Protein AF-A0A9J5WEH7-F1 (afdb_monomer)

Structure (mmCIF, N/CA/C/O backbone):
data_AF-A0A9J5WEH7-F1
#
_entry.id   AF-A0A9J5WEH7-F1
#
loop_
_atom_site.group_PDB
_atom_site.id
_atom_site.type_symbol
_atom_site.label_atom_id
_atom_site.label_alt_id
_atom_site.label_comp_id
_atom_site.label_asym_id
_atom_site.label_entity_id
_atom_site.label_seq_id
_atom_site.pdbx_PDB_ins_code
_atom_site.Cartn_x
_atom_site.Cartn_y
_atom_site.Cartn_z
_atom_site.occupancy
_atom_site.B_iso_or_equiv
_atom_site.auth_seq_id
_atom_site.auth_comp_id
_atom_site.auth_asym_id
_atom_site.auth_atom_id
_atom_site.pdbx_PDB_model_num
ATOM 1 N N . MET A 1 1 ? 22.511 -20.099 -7.761 1.00 60.12 1 MET A N 1
ATOM 2 C CA . MET A 1 1 ? 21.857 -19.044 -6.951 1.00 60.12 1 MET A CA 1
ATOM 3 C C . MET A 1 1 ? 22.244 -17.702 -7.561 1.00 60.12 1 MET A C 1
ATOM 5 O O . MET A 1 1 ? 23.316 -17.625 -8.150 1.00 60.12 1 MET A O 1
ATOM 9 N N . THR A 1 2 ? 21.393 -16.680 -7.511 1.00 59.81 2 THR A N 1
ATOM 10 C CA . THR A 1 2 ? 21.741 -15.338 -8.010 1.00 59.81 2 THR A CA 1
ATOM 11 C C . THR A 1 2 ? 22.215 -14.464 -6.858 1.00 59.81 2 THR A C 1
ATOM 13 O O . THR A 1 2 ? 21.589 -14.474 -5.801 1.00 59.81 2 THR A O 1
ATOM 16 N N . LEU A 1 3 ? 23.297 -13.716 -7.061 1.00 64.81 3 LEU A N 1
ATOM 17 C CA . LEU A 1 3 ? 23.813 -12.746 -6.098 1.00 64.81 3 LEU A CA 1
ATOM 18 C C . LEU A 1 3 ? 23.592 -11.335 -6.649 1.00 64.81 3 LEU A C 1
ATOM 20 O O . LEU A 1 3 ? 23.851 -11.084 -7.827 1.00 64.81 3 LEU A O 1
ATOM 24 N N . SER A 1 4 ? 23.093 -10.436 -5.809 1.00 64.00 4 SER A N 1
ATOM 25 C CA . SER A 1 4 ? 22.834 -9.040 -6.169 1.00 64.00 4 SER A CA 1
ATOM 26 C C . SER A 1 4 ? 23.963 -8.175 -5.626 1.00 64.00 4 SER A C 1
ATOM 28 O O . SER A 1 4 ? 24.246 -8.231 -4.430 1.00 64.00 4 SER A O 1
ATOM 30 N N . VAL A 1 5 ? 24.596 -7.373 -6.479 1.00 66.00 5 VAL A N 1
ATOM 31 C CA . VAL A 1 5 ? 25.625 -6.405 -6.070 1.00 66.00 5 VAL A CA 1
ATOM 32 C C . VAL A 1 5 ? 25.151 -5.007 -6.448 1.00 66.00 5 VAL A C 1
ATOM 34 O O . VAL A 1 5 ? 24.799 -4.768 -7.603 1.00 66.00 5 VAL A O 1
ATOM 37 N N . LEU A 1 6 ? 25.132 -4.091 -5.476 1.00 55.19 6 LEU A N 1
ATOM 38 C CA . LEU A 1 6 ? 24.863 -2.673 -5.705 1.00 55.19 6 LEU A CA 1
ATOM 39 C C . LEU A 1 6 ? 26.166 -1.974 -6.098 1.00 55.19 6 LEU A C 1
ATOM 41 O O . LEU A 1 6 ? 27.121 -1.957 -5.320 1.00 55.19 6 LEU A O 1
ATOM 45 N N . GLU A 1 7 ? 26.203 -1.373 -7.281 1.00 58.53 7 GLU A N 1
ATOM 46 C CA . GLU A 1 7 ? 27.299 -0.493 -7.665 1.00 58.53 7 GLU A CA 1
ATOM 47 C C . GLU A 1 7 ? 27.064 0.901 -7.063 1.00 58.53 7 GLU A C 1
ATOM 49 O O . GLU A 1 7 ? 26.147 1.628 -7.446 1.00 58.53 7 GLU A O 1
ATOM 54 N N . ILE A 1 8 ? 27.898 1.274 -6.091 1.00 45.41 8 ILE A N 1
ATOM 55 C CA . ILE A 1 8 ? 27.719 2.479 -5.262 1.00 45.41 8 ILE A CA 1
ATOM 56 C C . ILE A 1 8 ? 27.824 3.776 -6.090 1.00 45.41 8 ILE A C 1
ATOM 58 O O . ILE A 1 8 ? 27.219 4.784 -5.738 1.00 45.41 8 ILE A O 1
ATOM 62 N N . SER A 1 9 ? 28.558 3.754 -7.207 1.00 45.56 9 SER A N 1
ATOM 63 C CA . SER A 1 9 ? 28.792 4.916 -8.080 1.00 45.56 9 SER A CA 1
ATOM 64 C C . SER A 1 9 ? 27.584 5.291 -8.944 1.00 45.56 9 SER A C 1
ATOM 66 O O . SER A 1 9 ? 27.398 6.465 -9.256 1.00 45.56 9 SER A O 1
ATOM 68 N N . SER A 1 10 ? 26.777 4.305 -9.342 1.00 51.34 10 SER A N 1
ATOM 69 C CA . SER A 1 10 ? 25.687 4.470 -10.309 1.00 51.34 10 SER A CA 1
ATOM 70 C C . SER A 1 10 ? 24.304 4.175 -9.719 1.00 51.34 10 SER A C 1
ATOM 72 O O . SER A 1 10 ? 23.290 4.509 -10.329 1.00 51.34 10 SER A O 1
ATOM 74 N N . GLY A 1 11 ? 24.248 3.548 -8.538 1.00 52.69 11 GLY A N 1
ATOM 75 C CA . GLY A 1 11 ? 23.009 3.059 -7.931 1.00 52.69 11 GLY A CA 1
ATOM 76 C C . GLY A 1 11 ? 22.405 1.857 -8.666 1.00 52.69 11 GLY A C 1
ATOM 77 O O . GLY A 1 11 ? 21.320 1.403 -8.307 1.00 52.69 11 GLY A O 1
ATOM 78 N N . ASN A 1 12 ? 23.086 1.328 -9.687 1.00 55.25 12 ASN A N 1
ATOM 79 C CA . ASN A 1 12 ? 22.613 0.173 -10.435 1.00 55.25 12 ASN A CA 1
ATOM 80 C C . ASN A 1 12 ? 22.865 -1.114 -9.645 1.00 55.25 12 ASN A C 1
ATOM 82 O O . ASN A 1 12 ? 23.943 -1.329 -9.088 1.00 55.25 12 ASN A O 1
ATOM 86 N N . ILE A 1 13 ? 21.864 -1.993 -9.626 1.00 62.59 13 ILE A N 1
ATOM 87 C CA . ILE A 1 13 ? 21.995 -3.343 -9.079 1.00 62.59 13 ILE A CA 1
ATOM 88 C C . ILE A 1 13 ? 22.272 -4.289 -10.242 1.00 62.59 13 ILE A C 1
ATOM 90 O O . ILE A 1 13 ? 21.461 -4.413 -11.162 1.00 62.59 13 ILE A O 1
ATOM 94 N N . PHE A 1 14 ? 23.407 -4.978 -10.185 1.00 68.50 14 PHE A N 1
ATOM 95 C CA . PHE A 1 14 ? 23.744 -6.035 -11.128 1.00 68.50 14 PHE A CA 1
ATOM 96 C C . PHE A 1 14 ? 23.511 -7.389 -10.469 1.00 68.50 14 PHE A C 1
ATOM 98 O O . PHE A 1 14 ? 23.960 -7.650 -9.349 1.00 68.50 14 PHE A O 1
ATOM 105 N N . HIS A 1 15 ? 22.800 -8.259 -11.179 1.00 68.12 15 HIS A N 1
ATOM 106 C CA . HIS A 1 15 ? 22.593 -9.636 -10.759 1.00 68.12 15 HIS A CA 1
ATOM 107 C C . HIS A 1 15 ? 23.605 -10.518 -11.450 1.00 68.12 15 HIS A C 1
ATOM 109 O O . HIS A 1 15 ? 23.757 -10.462 -12.669 1.00 68.12 15 HIS A O 1
ATOM 115 N N . TYR A 1 16 ? 24.250 -11.366 -10.667 1.00 78.50 16 TYR A N 1
ATOM 116 C CA . TYR A 1 16 ? 25.234 -12.311 -11.150 1.00 78.50 16 TYR A CA 1
ATOM 117 C C . TYR A 1 16 ? 24.778 -13.732 -10.863 1.00 78.50 16 TYR A C 1
ATOM 119 O O . TYR A 1 16 ? 24.201 -14.030 -9.812 1.00 78.50 16 TYR A O 1
ATOM 127 N N . GLN A 1 17 ? 25.057 -14.632 -11.796 1.00 78.56 17 GLN A N 1
ATOM 128 C CA . GLN A 1 17 ? 24.983 -16.056 -11.525 1.00 78.56 17 GLN A CA 1
ATOM 129 C C . GLN A 1 17 ? 26.211 -16.467 -10.720 1.00 78.56 17 GLN A C 1
ATOM 131 O O . GLN A 1 17 ? 27.344 -16.259 -11.159 1.00 78.56 17 GLN A O 1
ATOM 136 N N . ALA A 1 18 ? 25.965 -17.067 -9.556 1.00 82.38 18 ALA A N 1
ATOM 137 C CA . ALA A 1 18 ? 27.007 -17.570 -8.681 1.00 82.38 18 ALA A CA 1
ATOM 138 C C . ALA A 1 18 ? 26.792 -19.050 -8.331 1.00 82.38 18 ALA A C 1
ATOM 140 O O . ALA A 1 18 ? 25.656 -19.532 -8.172 1.00 82.38 18 ALA A O 1
ATOM 141 N N . LYS A 1 19 ? 27.904 -19.769 -8.178 1.00 83.00 19 LYS A N 1
ATOM 142 C CA . LYS A 1 19 ? 27.957 -21.141 -7.656 1.00 83.00 19 LYS A CA 1
ATOM 143 C C . LYS A 1 19 ? 28.588 -21.085 -6.276 1.00 83.00 19 LYS A C 1
ATOM 145 O O . LYS A 1 19 ? 29.675 -20.539 -6.114 1.00 83.00 19 LYS A O 1
ATOM 150 N N . ILE A 1 20 ? 27.889 -21.648 -5.298 1.00 83.50 20 ILE A N 1
ATOM 151 C CA . ILE A 1 20 ? 28.411 -21.826 -3.945 1.00 83.50 20 ILE A CA 1
ATOM 152 C C . ILE A 1 20 ? 29.249 -23.100 -3.947 1.00 83.50 20 ILE A C 1
ATOM 154 O O . ILE A 1 20 ? 28.794 -24.131 -4.444 1.00 83.50 20 ILE A O 1
ATOM 158 N N . TRP A 1 21 ? 30.455 -23.021 -3.397 1.00 75.50 21 TRP A N 1
ATOM 159 C CA . TRP A 1 21 ? 31.364 -24.161 -3.303 1.00 75.50 21 TRP A CA 1
ATOM 160 C C . TRP A 1 21 ? 31.361 -24.790 -1.917 1.00 75.50 21 TRP A C 1
ATOM 162 O O . TRP A 1 21 ? 31.196 -25.998 -1.797 1.00 75.50 21 TRP A O 1
ATOM 172 N N . GLU A 1 22 ? 31.502 -23.976 -0.873 1.00 88.44 22 GLU A N 1
ATOM 173 C CA . GLU A 1 22 ? 31.553 -24.445 0.511 1.00 88.44 22 GLU A CA 1
ATOM 174 C C . GLU A 1 22 ? 31.109 -23.349 1.487 1.00 88.44 22 GLU A C 1
ATOM 176 O O . GLU A 1 22 ? 31.258 -22.150 1.221 1.00 88.44 22 GLU A O 1
ATOM 181 N N . LYS A 1 23 ? 30.548 -23.770 2.625 1.00 86.44 23 LYS A N 1
ATOM 182 C CA . LYS A 1 23 ? 30.259 -22.897 3.764 1.00 86.44 23 LYS A CA 1
ATOM 183 C C . LYS A 1 23 ? 31.470 -22.900 4.692 1.00 86.44 23 LYS A C 1
ATOM 185 O O . LYS A 1 23 ? 31.881 -23.958 5.157 1.00 86.44 23 LYS A O 1
ATOM 190 N N . ILE A 1 24 ? 32.003 -21.722 4.987 1.00 88.50 24 ILE A N 1
ATOM 191 C CA . ILE A 1 24 ? 33.154 -21.523 5.867 1.00 88.50 24 ILE A CA 1
ATOM 192 C C . ILE A 1 24 ? 32.669 -20.713 7.068 1.00 88.50 24 ILE A C 1
ATOM 194 O O . ILE A 1 24 ? 32.471 -19.502 6.973 1.00 88.50 24 ILE A O 1
ATOM 198 N N . ASN A 1 25 ? 32.442 -21.384 8.201 1.00 91.12 25 ASN A N 1
ATOM 199 C CA . ASN A 1 25 ? 31.845 -20.795 9.406 1.00 91.12 25 ASN A CA 1
ATOM 200 C C . ASN A 1 25 ? 30.494 -20.107 9.110 1.00 91.12 25 ASN A C 1
ATOM 202 O O . ASN A 1 25 ? 29.496 -20.777 8.839 1.00 91.12 25 ASN A O 1
ATOM 206 N N . THR A 1 26 ? 30.454 -18.772 9.152 1.00 83.62 26 THR A N 1
ATOM 207 C CA . THR A 1 26 ? 29.281 -17.926 8.867 1.00 83.62 26 THR A CA 1
ATOM 208 C C . THR A 1 26 ? 29.252 -17.386 7.434 1.00 83.62 26 THR A C 1
ATOM 210 O O . THR A 1 26 ? 28.323 -16.670 7.071 1.00 83.62 26 THR A O 1
ATOM 213 N N . SER A 1 27 ? 30.251 -17.719 6.616 1.00 74.44 27 SER A N 1
ATOM 214 C CA . SER A 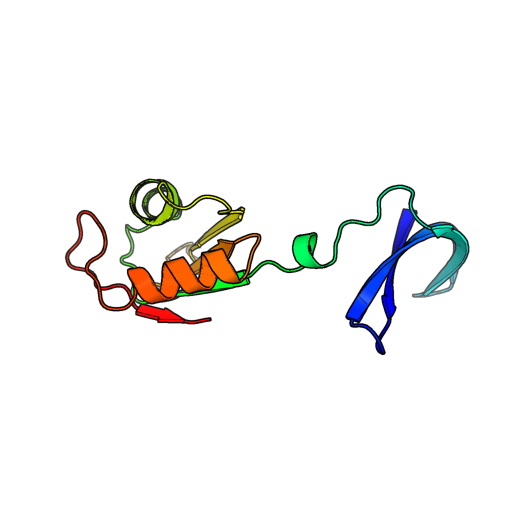1 27 ? 30.441 -17.196 5.260 1.00 74.44 27 SER A CA 1
ATOM 215 C C . SER A 1 27 ? 30.333 -18.296 4.202 1.00 74.44 27 SER A C 1
ATOM 217 O O . SER A 1 27 ? 30.397 -19.486 4.508 1.00 74.44 27 SER A O 1
ATOM 219 N N . TYR A 1 28 ? 30.185 -17.900 2.938 1.00 83.56 28 TYR A N 1
ATOM 220 C CA . TYR A 1 28 ? 30.134 -18.815 1.797 1.00 83.56 28 TYR A CA 1
ATOM 221 C C . TYR A 1 28 ? 31.212 -18.449 0.786 1.00 83.56 28 TYR A C 1
ATOM 223 O O . TYR A 1 28 ? 31.361 -17.280 0.430 1.00 83.56 28 TYR A O 1
ATOM 231 N N . LYS A 1 29 ? 31.930 -19.456 0.289 1.00 85.69 29 LYS A N 1
ATOM 232 C CA . LYS A 1 29 ? 32.809 -19.301 -0.868 1.00 85.69 29 LYS A CA 1
ATOM 233 C C . LYS A 1 29 ? 31.974 -19.421 -2.139 1.00 85.69 29 LYS A C 1
ATOM 235 O O . LYS A 1 29 ? 31.281 -20.426 -2.332 1.00 85.69 29 LYS A O 1
ATOM 240 N N . VAL A 1 30 ? 32.037 -18.403 -2.993 1.00 82.88 30 VAL A N 1
ATOM 241 C CA . VAL A 1 30 ? 31.261 -18.322 -4.236 1.00 82.88 30 VAL A CA 1
ATOM 242 C C . VAL A 1 30 ? 32.158 -17.960 -5.414 1.00 82.88 30 VAL A C 1
ATOM 244 O O . VAL A 1 30 ? 33.047 -17.130 -5.262 1.00 82.88 30 VAL A O 1
ATOM 247 N N . ASP A 1 31 ? 31.884 -18.544 -6.579 1.00 85.44 31 ASP A N 1
ATOM 248 C CA . ASP A 1 31 ? 32.410 -18.064 -7.863 1.00 85.44 31 ASP A CA 1
ATOM 249 C C . ASP A 1 31 ? 31.301 -17.341 -8.629 1.00 85.44 31 ASP A C 1
ATOM 251 O O . ASP A 1 31 ? 30.157 -17.807 -8.652 1.00 85.44 31 ASP A O 1
ATOM 255 N N . ILE A 1 32 ? 31.640 -16.219 -9.263 1.00 80.19 32 ILE A N 1
ATOM 256 C CA . ILE A 1 32 ? 30.752 -15.440 -10.135 1.00 80.19 32 ILE A CA 1
ATOM 257 C C . ILE A 1 32 ? 31.059 -15.808 -11.592 1.00 80.19 32 ILE A C 1
ATOM 259 O O . ILE A 1 32 ? 32.204 -15.698 -12.017 1.00 80.19 32 ILE A O 1
ATOM 263 N N . PHE A 1 33 ? 30.050 -16.231 -12.359 1.00 76.31 33 PHE A N 1
ATOM 264 C CA . PHE A 1 33 ? 30.249 -16.770 -13.716 1.00 76.31 33 PHE A CA 1
ATOM 265 C C . PHE A 1 33 ? 29.862 -15.790 -14.824 1.00 76.31 33 PHE A C 1
ATOM 267 O O . PHE A 1 33 ? 30.595 -15.633 -15.793 1.00 76.31 33 PHE A O 1
ATOM 274 N N . GLN A 1 34 ? 28.691 -15.158 -14.705 1.00 77.50 34 GLN A N 1
ATOM 275 C CA . GLN A 1 34 ? 28.151 -14.237 -15.708 1.00 77.50 34 GLN A CA 1
ATOM 276 C C . GLN A 1 34 ? 27.048 -13.355 -15.111 1.00 77.50 34 GLN A C 1
ATOM 278 O O . GLN A 1 34 ? 26.502 -13.671 -14.049 1.00 77.50 34 GLN A O 1
ATOM 283 N N . LEU A 1 35 ? 26.694 -12.269 -15.806 1.00 71.88 35 LEU A N 1
ATOM 284 C CA . LEU A 1 35 ? 25.474 -11.515 -15.511 1.00 71.88 35 LEU A CA 1
ATOM 285 C C . LEU A 1 35 ? 24.260 -12.445 -15.622 1.00 71.88 35 LEU A C 1
ATOM 287 O O . LEU A 1 35 ? 24.191 -13.306 -16.500 1.00 71.88 35 LEU A O 1
ATOM 291 N N . ALA A 1 36 ? 23.297 -12.287 -14.721 1.00 70.19 36 ALA A N 1
ATOM 292 C CA . ALA A 1 36 ? 22.041 -13.003 -14.824 1.00 70.19 36 ALA A CA 1
ATOM 293 C C . ALA A 1 36 ? 21.345 -12.602 -16.141 1.00 70.19 36 ALA A C 1
ATOM 295 O O . ALA A 1 36 ? 21.253 -11.410 -16.434 1.00 70.19 36 ALA A O 1
ATOM 296 N N . PRO A 1 37 ? 20.832 -13.569 -16.929 1.00 66.50 37 PRO A N 1
ATOM 297 C CA . PRO A 1 37 ? 20.174 -13.283 -18.208 1.00 66.50 37 PRO A CA 1
ATOM 298 C C . PRO A 1 37 ? 18.934 -12.393 -18.044 1.00 66.50 37 PRO A C 1
ATOM 300 O O . PRO A 1 37 ? 18.513 -11.735 -18.990 1.00 66.50 37 PRO A O 1
ATOM 303 N N . TYR A 1 38 ? 18.383 -12.337 -16.828 1.00 60.47 38 TYR A N 1
ATOM 304 C CA . TYR A 1 38 ? 17.423 -11.333 -16.405 1.00 60.47 38 TYR A CA 1
ATOM 305 C C . TYR A 1 38 ? 18.060 -10.442 -15.337 1.00 60.47 38 TYR A C 1
ATOM 307 O O . TYR A 1 38 ? 18.334 -10.895 -14.224 1.00 60.47 38 TYR A O 1
ATOM 315 N N . VAL A 1 39 ? 18.289 -9.178 -15.686 1.00 62.50 39 VAL A N 1
ATOM 316 C CA . VAL A 1 39 ? 18.604 -8.105 -14.740 1.00 62.50 39 VAL A CA 1
ATOM 317 C C . VAL A 1 39 ? 17.302 -7.330 -14.548 1.00 62.50 39 VAL A C 1
ATOM 319 O O . VAL A 1 39 ? 16.931 -6.567 -15.445 1.00 62.50 39 VAL A O 1
ATOM 322 N N . PRO A 1 40 ? 16.562 -7.533 -13.442 1.00 56.72 40 PRO A N 1
ATOM 323 C CA . PRO A 1 40 ? 15.392 -6.710 -13.171 1.00 56.72 40 PRO A CA 1
ATOM 324 C C . PRO A 1 40 ? 15.870 -5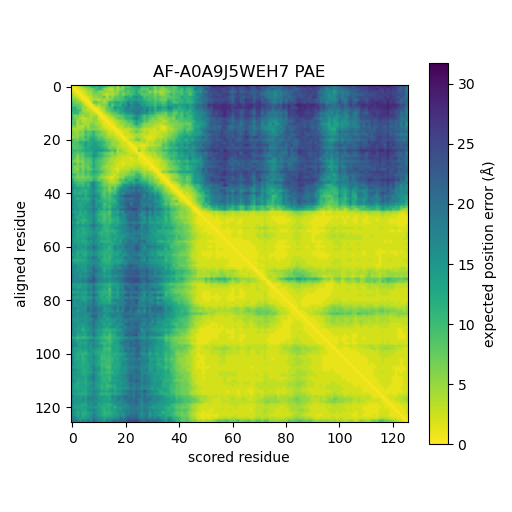.265 -13.080 1.00 56.72 40 PRO A C 1
ATOM 326 O O . PRO A 1 40 ? 16.903 -4.978 -12.467 1.00 56.72 40 PRO A O 1
ATOM 329 N N . ARG A 1 41 ? 15.169 -4.343 -13.740 1.00 58.44 41 ARG A N 1
ATOM 330 C CA . ARG A 1 41 ? 15.554 -2.926 -13.683 1.00 58.44 41 ARG A CA 1
ATOM 331 C C . ARG A 1 41 ? 15.514 -2.463 -12.230 1.00 58.44 41 ARG A C 1
ATOM 333 O O . ARG A 1 41 ? 14.662 -2.910 -11.477 1.00 58.44 41 ARG A O 1
ATOM 340 N N . PHE A 1 42 ? 16.354 -1.503 -11.848 1.00 56.06 42 PHE A N 1
ATOM 341 C CA . PHE A 1 42 ? 16.334 -0.934 -10.492 1.00 56.06 42 PHE A CA 1
ATOM 342 C C . PHE A 1 42 ? 14.924 -0.487 -10.046 1.00 56.06 42 PHE A C 1
ATOM 344 O O . PHE A 1 42 ? 14.521 -0.702 -8.907 1.00 56.06 42 PHE A O 1
ATOM 351 N N . SER A 1 43 ? 14.116 0.028 -10.977 1.00 53.28 43 SER A N 1
ATOM 352 C CA . SER A 1 43 ? 12.707 0.380 -10.746 1.00 53.28 43 SER A CA 1
ATOM 353 C C . SER A 1 43 ? 11.800 -0.792 -10.344 1.00 53.28 43 SER A C 1
ATOM 355 O O . SER A 1 43 ? 10.706 -0.561 -9.853 1.00 53.28 43 SER A O 1
ATOM 357 N N . GLU A 1 44 ? 12.203 -2.033 -10.614 1.00 58.31 44 GLU A N 1
ATOM 358 C CA . GLU A 1 44 ? 11.491 -3.255 -10.214 1.00 58.31 44 GLU A CA 1
ATOM 359 C C . GLU A 1 44 ? 11.868 -3.692 -8.788 1.00 58.31 44 GLU A C 1
ATOM 361 O O . GLU A 1 44 ? 11.121 -4.450 -8.179 1.00 58.31 44 GLU A O 1
ATOM 366 N N . TYR A 1 45 ? 12.973 -3.173 -8.236 1.00 60.12 45 TYR A N 1
ATOM 367 C CA . TYR A 1 45 ? 13.364 -3.342 -6.829 1.00 60.12 45 TYR A CA 1
ATOM 368 C C . TYR A 1 45 ? 12.850 -2.235 -5.920 1.00 60.12 45 TYR A C 1
ATOM 370 O O . TYR A 1 45 ? 12.682 -2.442 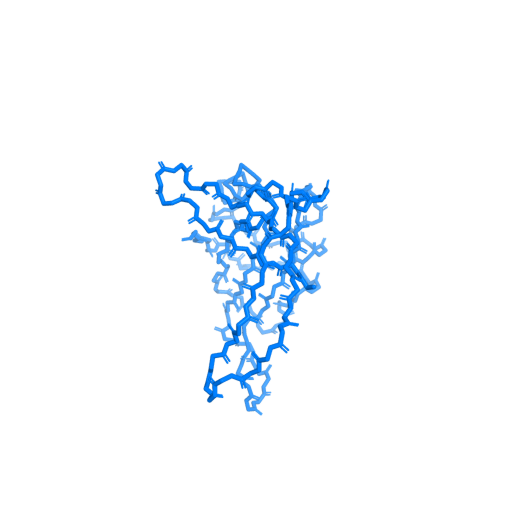-4.719 1.00 60.12 45 TYR A O 1
ATOM 378 N N . GLN A 1 46 ? 12.624 -1.049 -6.479 1.00 66.94 46 GLN A N 1
ATOM 379 C CA . GLN A 1 46 ? 12.202 0.104 -5.710 1.00 66.94 46 GLN A CA 1
ATOM 380 C C . GLN A 1 46 ? 10.679 0.236 -5.757 1.00 66.94 46 GLN A C 1
ATOM 382 O O . GLN A 1 46 ? 10.107 0.777 -6.704 1.00 66.94 46 GLN A O 1
ATOM 387 N N . ASN A 1 47 ? 10.021 -0.247 -4.706 1.00 77.38 47 ASN A N 1
ATOM 388 C CA . ASN A 1 47 ? 8.645 0.143 -4.435 1.00 77.38 47 ASN A CA 1
ATOM 389 C C . ASN A 1 47 ? 8.633 1.572 -3.890 1.00 77.38 47 ASN A C 1
ATOM 391 O O . ASN A 1 47 ? 9.465 1.947 -3.064 1.00 77.38 47 ASN A O 1
ATOM 395 N N . PHE A 1 48 ? 7.681 2.367 -4.363 1.00 90.31 48 PHE A N 1
ATOM 396 C CA . PHE A 1 48 ? 7.417 3.700 -3.840 1.00 90.31 48 PHE A CA 1
ATOM 397 C C . PHE A 1 48 ? 6.199 3.602 -2.938 1.00 90.31 48 PHE A C 1
ATOM 399 O O . PHE A 1 48 ? 5.081 3.402 -3.421 1.00 90.31 48 PHE A O 1
ATOM 406 N N . SER A 1 49 ? 6.448 3.670 -1.638 1.00 93.00 49 SER A N 1
ATOM 407 C CA . SER A 1 49 ? 5.433 3.529 -0.604 1.00 93.00 49 SER A CA 1
ATOM 408 C C . SER A 1 49 ? 4.841 4.890 -0.267 1.00 93.00 49 SER A C 1
ATOM 410 O O . SER A 1 49 ? 5.566 5.867 -0.127 1.00 93.00 49 SER A O 1
ATOM 412 N N . ILE A 1 50 ? 3.520 4.943 -0.141 1.00 96.25 50 ILE A N 1
ATOM 413 C CA . ILE A 1 50 ? 2.803 6.056 0.478 1.00 96.25 50 ILE A CA 1
ATOM 414 C C . ILE A 1 50 ? 2.220 5.537 1.782 1.00 96.25 50 ILE A C 1
ATOM 416 O O . ILE A 1 50 ? 1.447 4.574 1.768 1.00 96.25 50 ILE A O 1
ATOM 420 N N . LYS A 1 51 ? 2.577 6.169 2.895 1.00 97.06 51 LYS A N 1
ATOM 421 C CA . LYS A 1 51 ? 1.939 5.928 4.183 1.00 97.06 51 LYS A CA 1
ATOM 422 C C . LYS A 1 51 ? 0.563 6.586 4.191 1.00 97.06 51 LYS A C 1
ATOM 424 O O . LYS A 1 51 ? 0.409 7.729 3.764 1.00 97.06 51 LYS A O 1
ATOM 429 N N . VAL A 1 52 ? -0.430 5.856 4.678 1.00 97.69 52 VAL A N 1
ATOM 430 C CA . VAL A 1 52 ? -1.804 6.325 4.865 1.00 97.69 52 VAL A CA 1
ATOM 431 C C . VAL A 1 52 ? -2.090 6.318 6.355 1.00 97.69 52 VAL A C 1
ATOM 433 O O . VAL A 1 52 ? -2.105 5.252 6.963 1.00 97.69 52 VAL A O 1
ATOM 436 N N . ASN A 1 53 ? -2.294 7.493 6.937 1.00 97.25 53 ASN A N 1
ATOM 437 C CA . ASN A 1 53 ? -2.592 7.659 8.355 1.00 97.25 53 ASN A CA 1
ATOM 438 C C . ASN A 1 53 ? -4.101 7.824 8.597 1.00 97.25 53 ASN A C 1
ATOM 440 O O . ASN A 1 53 ? -4.867 8.129 7.677 1.00 97.25 53 ASN A O 1
ATOM 444 N N . ASN A 1 54 ? -4.493 7.702 9.867 1.00 95.44 54 ASN A N 1
ATOM 445 C CA . ASN A 1 54 ? -5.855 7.898 10.367 1.00 95.44 54 ASN A CA 1
ATOM 446 C C . ASN A 1 54 ? -6.878 6.939 9.736 1.00 95.44 54 ASN A C 1
ATOM 448 O O . ASN A 1 54 ? -7.999 7.333 9.418 1.00 95.44 54 ASN A O 1
ATOM 452 N N . LEU A 1 55 ? -6.488 5.684 9.524 1.00 97.06 55 LEU A N 1
ATOM 453 C CA . LEU A 1 55 ? -7.411 4.627 9.128 1.00 97.06 55 LEU A CA 1
ATOM 454 C C . LEU A 1 55 ? -8.338 4.282 10.296 1.00 97.06 55 LEU A C 1
ATOM 456 O O . LEU A 1 55 ? -7.905 4.219 11.442 1.00 97.06 55 LEU A O 1
ATOM 460 N N . GLN A 1 56 ? -9.609 4.048 9.986 1.00 95.81 56 GLN A N 1
ATOM 461 C CA . GLN A 1 56 ? -10.579 3.506 10.938 1.00 95.81 56 GLN A CA 1
ATOM 462 C C . GLN A 1 56 ? -10.424 1.982 11.021 1.00 95.81 56 GLN A C 1
ATOM 464 O O . GLN A 1 56 ? -9.977 1.363 10.058 1.00 95.81 56 GLN A O 1
ATOM 469 N N . ASP A 1 57 ? -10.876 1.361 12.108 1.00 94.94 57 ASP A N 1
ATOM 470 C CA . ASP A 1 57 ? -10.643 -0.073 12.361 1.00 94.94 57 ASP A CA 1
ATOM 471 C C . ASP A 1 57 ? -11.200 -1.002 11.270 1.00 94.94 57 ASP A C 1
ATOM 473 O O . ASP A 1 57 ? -10.649 -2.065 10.987 1.00 94.94 57 ASP A O 1
ATOM 477 N N . TRP A 1 58 ? -12.283 -0.581 10.611 1.00 95.38 58 TRP A N 1
ATOM 478 C CA . TRP A 1 58 ? -12.912 -1.316 9.512 1.00 95.38 58 TRP A CA 1
ATOM 479 C C . TRP A 1 58 ? -12.234 -1.091 8.148 1.00 95.38 58 TRP A C 1
ATOM 481 O O . TRP A 1 58 ? -12.566 -1.778 7.181 1.00 95.38 58 TRP A O 1
ATOM 491 N N . MET A 1 59 ? -11.316 -0.124 8.034 1.00 96.94 59 MET A N 1
ATOM 492 C CA . MET A 1 59 ? -10.624 0.223 6.788 1.00 96.94 59 MET A CA 1
ATOM 493 C C . MET A 1 59 ? -9.442 -0.714 6.541 1.00 96.94 59 MET A C 1
ATOM 495 O O . MET A 1 59 ? -8.283 -0.366 6.755 1.00 96.94 59 MET A O 1
ATOM 499 N N . ASP A 1 60 ? -9.761 -1.908 6.063 1.00 96.56 60 ASP A N 1
ATOM 500 C CA . ASP A 1 60 ? -8.798 -2.950 5.732 1.00 96.56 60 ASP A CA 1
ATOM 501 C C . ASP A 1 60 ? -8.140 -2.769 4.347 1.00 96.56 60 ASP A C 1
ATOM 503 O O . ASP A 1 60 ? -8.415 -1.844 3.568 1.00 96.56 60 ASP A O 1
ATOM 507 N N . GLU A 1 61 ? -7.252 -3.701 4.019 1.00 97.31 61 GLU A N 1
ATOM 508 C CA . GLU A 1 61 ? -6.561 -3.784 2.740 1.00 97.31 61 GLU A CA 1
ATOM 509 C C . GLU A 1 61 ? -7.537 -3.877 1.560 1.00 97.31 61 GLU A C 1
ATOM 511 O O . GLU A 1 61 ? -7.272 -3.295 0.508 1.00 97.31 61 GLU A O 1
ATOM 516 N N . ASN A 1 62 ? -8.683 -4.550 1.723 1.00 96.75 62 ASN A N 1
ATOM 517 C CA . ASN A 1 62 ? -9.699 -4.659 0.675 1.00 96.75 62 ASN A CA 1
ATOM 518 C C . ASN A 1 62 ? -10.349 -3.305 0.395 1.00 96.75 62 ASN A C 1
ATOM 520 O O . ASN A 1 62 ? -10.501 -2.912 -0.766 1.00 96.75 62 ASN A O 1
ATOM 524 N N . TYR A 1 63 ? -10.722 -2.567 1.437 1.00 97.38 63 TYR A N 1
ATOM 525 C CA . TYR A 1 63 ? -11.262 -1.223 1.301 1.00 97.38 63 TYR A CA 1
ATOM 526 C C . TYR A 1 63 ? -10.267 -0.299 0.588 1.00 97.38 63 TYR A C 1
ATOM 528 O O . TYR A 1 63 ? -10.620 0.349 -0.407 1.00 97.38 63 TYR A O 1
ATOM 536 N N . LEU A 1 64 ? -9.010 -0.279 1.031 1.00 96.62 64 LEU A N 1
ATOM 537 C CA . LEU A 1 64 ? -7.970 0.529 0.399 1.00 96.62 64 LEU A CA 1
ATOM 538 C C . LEU A 1 64 ? -7.742 0.105 -1.063 1.00 96.62 64 LEU A C 1
ATOM 540 O O . LEU A 1 64 ? -7.752 0.949 -1.961 1.00 96.62 64 LEU A O 1
ATOM 544 N N . TYR A 1 65 ? -7.640 -1.192 -1.340 1.00 95.62 65 TYR A N 1
ATOM 545 C CA . TYR A 1 65 ? -7.428 -1.706 -2.692 1.00 95.62 65 TYR A CA 1
ATOM 546 C C . TYR A 1 65 ? -8.597 -1.364 -3.630 1.00 95.62 65 TYR A C 1
ATOM 548 O O . TYR A 1 65 ? -8.411 -0.703 -4.656 1.00 95.62 65 TYR A O 1
ATOM 556 N N . TYR A 1 66 ? -9.821 -1.763 -3.279 1.00 95.12 66 TYR A N 1
ATOM 557 C CA . TYR A 1 66 ? -10.971 -1.681 -4.183 1.00 95.12 66 TYR A C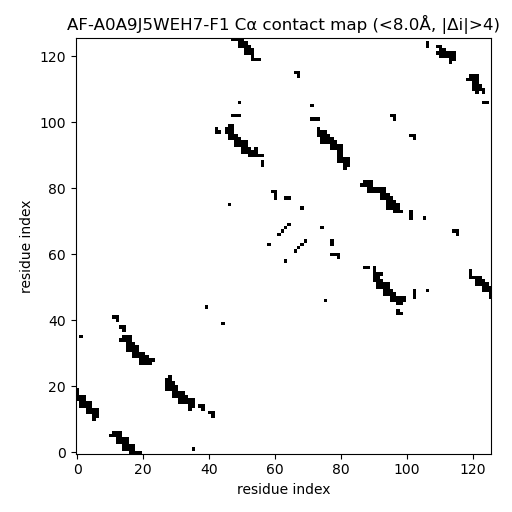A 1
ATOM 558 C C . TYR A 1 66 ? -11.627 -0.302 -4.220 1.00 95.12 66 TYR A C 1
ATOM 560 O O . TYR A 1 66 ? -12.113 0.110 -5.279 1.00 95.12 66 TYR A O 1
ATOM 568 N N . LYS A 1 67 ? -11.676 0.423 -3.096 1.00 95.44 67 LYS A N 1
ATOM 569 C CA . LYS A 1 67 ? -12.366 1.722 -3.025 1.00 95.44 67 LYS A CA 1
ATOM 570 C C . LYS A 1 67 ? -11.420 2.892 -3.251 1.00 95.44 67 LYS A C 1
ATOM 572 O O . LYS A 1 67 ? -11.798 3.828 -3.950 1.00 95.44 67 LYS A O 1
ATOM 577 N N . CYS A 1 68 ? -10.203 2.837 -2.713 1.00 93.75 68 CYS A N 1
ATOM 578 C CA . CYS A 1 68 ? -9.260 3.956 -2.794 1.00 93.75 68 CYS A CA 1
ATOM 579 C C . CYS A 1 68 ? -8.359 3.869 -4.034 1.00 93.75 68 CYS A C 1
ATOM 581 O O . CYS A 1 68 ? -8.132 4.870 -4.720 1.00 93.75 68 CYS A O 1
ATOM 583 N N . CYS A 1 69 ? -7.848 2.671 -4.331 1.00 92.25 69 CYS A N 1
ATOM 584 C CA . CYS A 1 69 ? -6.744 2.498 -5.272 1.00 92.25 69 CYS A CA 1
ATOM 585 C C . CYS A 1 69 ? -7.132 1.895 -6.628 1.00 92.25 69 CYS A C 1
ATOM 587 O O . CYS A 1 69 ? -6.332 1.977 -7.555 1.00 92.25 69 CYS A O 1
ATOM 589 N N . SER A 1 70 ? -8.342 1.356 -6.794 1.00 87.19 70 SER A N 1
ATOM 590 C CA . SER A 1 70 ? -8.759 0.614 -8.002 1.00 87.19 70 SER A CA 1
ATOM 591 C C . SER A 1 70 ? -8.614 1.382 -9.323 1.00 87.19 70 SER A C 1
ATOM 593 O O . SER A 1 70 ? -8.390 0.781 -10.372 1.00 87.19 70 SER A O 1
ATOM 595 N N . ARG A 1 71 ? -8.686 2.719 -9.287 1.00 86.69 71 ARG A N 1
ATOM 596 C CA . ARG A 1 71 ? -8.472 3.590 -10.459 1.00 86.69 71 ARG A CA 1
ATOM 597 C C . ARG A 1 71 ? -6.998 3.828 -10.809 1.00 86.69 71 ARG A C 1
ATOM 599 O O . ARG A 1 71 ? -6.700 4.295 -11.909 1.00 86.69 71 ARG A O 1
ATOM 606 N N . TYR A 1 72 ? -6.081 3.556 -9.885 1.00 86.38 72 TYR A N 1
ATOM 607 C CA . TYR A 1 72 ? -4.655 3.794 -10.066 1.00 86.38 72 TYR A CA 1
ATOM 608 C C . TYR A 1 72 ? -3.999 2.558 -10.668 1.00 86.38 72 TYR A C 1
ATOM 610 O O . TYR A 1 72 ? -3.920 1.490 -10.066 1.00 86.38 72 TYR A O 1
ATOM 618 N N . LYS A 1 73 ? -3.480 2.716 -11.885 1.00 78.31 73 LYS A N 1
ATOM 619 C CA . LYS A 1 73 ? -2.596 1.713 -12.487 1.00 78.31 73 LYS A CA 1
ATOM 620 C C . LYS A 1 73 ? -1.303 1.662 -11.666 1.00 78.31 73 LYS A C 1
ATOM 622 O O . LYS A 1 73 ? -0.907 2.686 -11.119 1.00 78.31 73 LYS A O 1
ATOM 627 N N . ARG A 1 74 ? -0.599 0.521 -11.675 1.00 86.31 74 ARG A N 1
ATOM 628 C CA . ARG A 1 74 ? 0.738 0.343 -11.055 1.00 86.31 74 ARG A CA 1
ATOM 629 C C . ARG A 1 74 ? 0.768 0.202 -9.529 1.00 86.31 74 ARG A C 1
ATOM 631 O O . ARG A 1 74 ? 1.842 0.311 -8.938 1.00 86.31 74 ARG A O 1
ATOM 638 N N . LEU A 1 75 ? -0.380 -0.080 -8.921 1.00 90.25 75 LEU A N 1
ATOM 639 C CA . LEU A 1 75 ? -0.461 -0.579 -7.554 1.00 90.25 75 LEU A CA 1
ATOM 640 C C . LEU A 1 75 ? 0.240 -1.946 -7.454 1.00 90.25 75 LEU A C 1
ATOM 642 O O . LEU A 1 75 ? -0.022 -2.828 -8.270 1.00 90.25 75 LEU A O 1
ATOM 646 N N . VAL A 1 76 ? 1.138 -2.096 -6.484 1.00 91.31 76 VAL A N 1
ATOM 647 C CA . VAL A 1 76 ? 1.887 -3.332 -6.198 1.00 91.31 76 VAL A CA 1
ATOM 648 C C . VAL A 1 76 ? 1.243 -4.067 -5.038 1.00 91.31 76 VAL A C 1
ATOM 650 O O . VAL A 1 76 ? 0.903 -5.238 -5.161 1.00 91.31 76 VAL A O 1
ATOM 653 N N . SER A 1 77 ? 1.054 -3.377 -3.917 1.00 92.25 77 SER A N 1
ATOM 654 C CA . SER A 1 77 ? 0.419 -3.951 -2.738 1.00 92.25 77 SER A CA 1
ATOM 655 C C . SER A 1 77 ? -0.170 -2.870 -1.846 1.00 92.25 77 SER A C 1
ATOM 657 O O . SER A 1 77 ? 0.165 -1.688 -1.962 1.00 92.25 77 SER A O 1
ATOM 659 N N . VAL A 1 78 ? -1.049 -3.302 -0.951 1.00 95.50 78 VAL A N 1
ATOM 660 C CA . VAL A 1 78 ? -1.574 -2.500 0.146 1.00 95.50 78 VAL A CA 1
ATOM 661 C C . VAL A 1 78 ? -1.445 -3.327 1.414 1.00 95.50 78 VAL A C 1
ATOM 663 O O . VAL A 1 78 ? -1.698 -4.529 1.373 1.00 95.50 78 VAL A O 1
ATOM 666 N N . VAL A 1 79 ? -1.024 -2.699 2.505 1.00 95.88 79 VAL A N 1
ATOM 667 C CA . VAL A 1 79 ? -0.849 -3.354 3.806 1.00 95.88 79 VAL A CA 1
ATOM 668 C C . VAL A 1 79 ? -1.368 -2.424 4.893 1.00 95.88 79 VAL A C 1
ATOM 670 O O . VAL A 1 79 ? -0.985 -1.254 4.912 1.00 95.88 79 VAL A O 1
ATOM 673 N N . VAL A 1 80 ? -2.209 -2.924 5.797 1.00 97.38 80 VAL A N 1
ATOM 674 C CA . VAL A 1 80 ? -2.581 -2.228 7.035 1.00 97.38 80 VAL A CA 1
ATOM 675 C C . VAL A 1 80 ? -1.689 -2.750 8.152 1.00 97.38 80 VAL A C 1
ATOM 677 O O . VAL A 1 80 ? -1.489 -3.956 8.285 1.00 97.38 80 VAL A O 1
ATOM 680 N N . ILE A 1 81 ? -1.117 -1.843 8.941 1.00 97.19 81 ILE A N 1
ATOM 681 C CA . ILE A 1 81 ? -0.250 -2.233 10.050 1.00 97.19 81 ILE A CA 1
ATOM 682 C C . ILE A 1 81 ? -1.117 -2.577 11.249 1.00 97.19 81 ILE A C 1
ATOM 684 O O . ILE A 1 81 ? -2.003 -1.811 11.633 1.00 97.19 81 ILE A O 1
ATOM 688 N N . ARG A 1 82 ? -0.861 -3.755 11.810 1.00 96.81 82 ARG A N 1
ATOM 689 C CA . ARG A 1 82 ? -1.619 -4.346 12.906 1.00 96.81 82 ARG A CA 1
ATOM 690 C C . ARG A 1 82 ? -0.672 -4.763 14.015 1.00 96.81 82 ARG A C 1
ATOM 692 O O . ARG A 1 82 ? 0.498 -5.036 13.752 1.00 96.81 82 ARG A O 1
ATOM 699 N N . ASP A 1 83 ? -1.187 -4.784 15.229 1.00 93.56 83 ASP A N 1
ATOM 700 C CA . ASP A 1 83 ? -0.505 -5.363 16.375 1.00 93.56 83 ASP A CA 1
ATOM 701 C C . ASP A 1 83 ? -0.377 -6.884 16.186 1.00 93.56 83 ASP A C 1
ATOM 703 O O . ASP A 1 83 ? -1.312 -7.549 15.732 1.00 93.56 83 ASP A O 1
ATOM 707 N N . GLU A 1 84 ? 0.809 -7.427 16.462 1.00 94.06 84 GLU A N 1
ATOM 708 C CA . GLU A 1 84 ? 1.103 -8.846 16.238 1.00 94.06 84 GLU A CA 1
ATOM 709 C C . GLU A 1 84 ? 0.432 -9.763 17.271 1.00 94.06 84 GLU A C 1
ATOM 711 O O . GLU A 1 84 ? 0.174 -10.928 16.964 1.00 94.06 84 GLU A O 1
ATOM 716 N N . GLU A 1 85 ? 0.133 -9.267 18.476 1.00 94.62 85 GLU A N 1
ATOM 717 C CA . GLU A 1 85 ? -0.467 -10.057 19.553 1.00 94.62 85 GLU A CA 1
ATOM 718 C C . GLU A 1 85 ? -1.986 -10.163 19.402 1.00 94.62 85 GLU A C 1
ATOM 720 O O . GLU A 1 85 ? -2.544 -11.252 19.564 1.00 94.62 85 GLU A O 1
ATOM 725 N N . ASN A 1 86 ? -2.666 -9.054 19.088 1.00 94.25 86 ASN A N 1
ATOM 726 C CA . ASN A 1 86 ? -4.134 -9.011 19.046 1.00 94.25 86 ASN A CA 1
ATOM 727 C C . ASN A 1 86 ? -4.735 -8.823 17.634 1.00 94.25 86 ASN A C 1
ATOM 729 O O . ASN A 1 86 ? -5.937 -9.030 17.453 1.00 94.25 86 ASN A O 1
ATOM 733 N N . GLY A 1 87 ? -3.926 -8.485 16.622 1.00 93.00 87 GLY A N 1
ATOM 734 C CA . GLY A 1 87 ? -4.364 -8.281 15.235 1.00 93.00 87 GLY A CA 1
ATOM 735 C C . GLY A 1 87 ? -5.096 -6.959 14.968 1.00 93.00 87 GLY A C 1
ATOM 736 O O . GLY A 1 87 ? -5.590 -6.741 13.850 1.00 93.00 87 GLY A O 1
ATOM 737 N N . GLU A 1 88 ? -5.186 -6.068 15.955 1.00 94.12 88 GLU A N 1
ATOM 738 C CA . GLU A 1 88 ? -5.876 -4.786 15.830 1.00 94.12 88 GLU A CA 1
ATOM 739 C C . GLU A 1 88 ? -5.071 -3.805 14.968 1.00 94.12 88 GLU A C 1
ATOM 741 O O . GLU A 1 88 ? -3.844 -3.751 15.056 1.00 94.12 88 GLU A O 1
ATOM 746 N N . PRO A 1 89 ? -5.730 -3.023 14.096 1.00 95.69 89 PRO A N 1
ATOM 747 C CA . PRO A 1 89 ? -5.042 -2.056 13.256 1.00 95.69 89 PRO A CA 1
ATOM 748 C C . PRO A 1 89 ? -4.524 -0.869 14.074 1.00 95.69 89 PRO A C 1
ATOM 750 O O . PRO A 1 89 ? -5.254 -0.255 14.841 1.00 95.69 89 PRO A O 1
ATOM 753 N N . PHE A 1 90 ? -3.291 -0.441 13.804 1.00 95.56 90 PHE A N 1
ATOM 754 C CA . PHE A 1 90 ? -2.704 0.762 14.410 1.00 95.56 90 PHE A CA 1
ATOM 755 C C . PHE A 1 90 ? -3.234 2.080 13.814 1.00 95.56 90 PHE A C 1
ATOM 757 O O . PHE A 1 90 ? -2.692 3.155 14.073 1.00 95.56 90 PHE A O 1
ATOM 764 N N . GLY A 1 91 ? -4.251 2.018 12.953 1.00 95.88 91 GLY A N 1
ATOM 765 C CA . GLY A 1 91 ? -4.793 3.191 12.270 1.00 95.88 91 GLY A CA 1
ATOM 766 C C . GLY A 1 91 ? -3.892 3.746 11.160 1.00 95.88 91 GLY A C 1
ATOM 767 O O . GLY A 1 91 ? -4.064 4.893 10.744 1.00 95.88 91 GLY A O 1
ATOM 768 N N . TYR A 1 92 ? -2.935 2.964 10.649 1.00 97.50 92 TYR A N 1
ATOM 769 C CA . TYR A 1 92 ? -2.154 3.340 9.469 1.00 97.50 92 TYR A CA 1
ATOM 770 C C . TYR A 1 92 ? -1.758 2.140 8.602 1.00 97.50 92 TYR A C 1
ATOM 772 O O . TYR A 1 92 ? -1.811 0.984 9.020 1.00 97.50 92 TYR A O 1
ATOM 780 N N . GLY A 1 93 ? -1.368 2.427 7.364 1.00 96.69 93 GLY A N 1
ATOM 781 C CA . GLY A 1 93 ? -0.960 1.427 6.386 1.00 96.69 93 GLY A CA 1
ATOM 782 C C . GLY A 1 93 ? -0.081 2.007 5.288 1.00 96.69 93 GLY A C 1
ATOM 783 O O . GLY A 1 93 ? 0.259 3.191 5.302 1.00 96.69 93 GLY A O 1
ATOM 784 N N . PHE A 1 94 ? 0.268 1.170 4.319 1.00 96.56 94 PHE A N 1
ATOM 785 C CA . PHE A 1 94 ? 1.104 1.530 3.183 1.00 96.56 94 PHE A CA 1
ATOM 786 C C . PH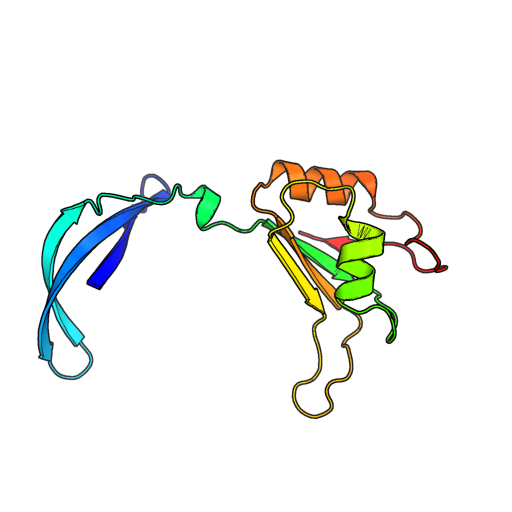E A 1 94 ? 0.464 1.103 1.870 1.00 96.56 94 PHE A C 1
ATOM 788 O O . PHE A 1 94 ? -0.045 -0.010 1.736 1.00 96.56 94 PHE A O 1
ATOM 795 N N . ILE A 1 95 ? 0.551 1.984 0.878 1.00 95.88 95 ILE A N 1
ATOM 796 C CA . ILE A 1 95 ? 0.190 1.714 -0.510 1.00 95.88 95 ILE A CA 1
ATOM 797 C C . ILE A 1 95 ? 1.478 1.745 -1.325 1.00 95.88 95 ILE A C 1
ATOM 799 O O . ILE A 1 95 ? 2.156 2.769 -1.389 1.00 95.88 95 ILE A O 1
ATOM 803 N N . ASN A 1 96 ? 1.818 0.625 -1.953 1.00 93.44 96 ASN A N 1
ATOM 804 C CA . ASN A 1 96 ? 3.052 0.469 -2.710 1.00 93.44 96 ASN A CA 1
ATOM 805 C C . ASN A 1 96 ? 2.785 0.589 -4.206 1.00 93.44 96 ASN A C 1
ATOM 807 O O . ASN A 1 96 ? 1.901 -0.080 -4.744 1.00 93.44 96 ASN A O 1
ATOM 811 N N . PHE A 1 97 ? 3.594 1.389 -4.894 1.00 92.25 97 PHE A N 1
ATOM 812 C CA . PHE A 1 97 ? 3.551 1.552 -6.344 1.00 92.25 97 PHE A CA 1
ATOM 813 C C . PHE A 1 97 ? 4.866 1.117 -6.987 1.00 92.25 97 PHE A C 1
ATOM 815 O O . PHE A 1 97 ? 5.940 1.355 -6.441 1.00 92.25 97 PHE A O 1
ATOM 822 N N . ASN A 1 98 ? 4.799 0.582 -8.210 1.00 87.31 98 ASN A N 1
ATOM 823 C CA . ASN A 1 98 ? 6.004 0.218 -8.975 1.00 87.31 98 ASN A CA 1
ATOM 824 C C . ASN A 1 98 ? 6.671 1.415 -9.681 1.00 87.31 98 ASN A C 1
ATOM 826 O O . ASN A 1 98 ? 7.636 1.249 -10.426 1.00 87.31 98 ASN A O 1
ATOM 830 N N . LYS A 1 99 ? 6.126 2.629 -9.511 1.00 87.38 99 LYS A N 1
ATOM 831 C CA . LYS A 1 99 ? 6.677 3.873 -10.062 1.00 87.38 99 LYS A CA 1
ATOM 832 C C . LYS A 1 99 ? 6.456 5.048 -9.124 1.00 87.38 99 LYS A C 1
ATOM 834 O O . LYS A 1 99 ? 5.327 5.297 -8.703 1.00 87.38 99 LYS A O 1
ATOM 839 N N . LYS A 1 100 ? 7.505 5.858 -8.949 1.00 88.12 100 LYS A N 1
ATOM 840 C CA . LYS A 1 100 ? 7.467 7.101 -8.168 1.00 88.12 100 LYS A CA 1
ATOM 841 C C . LYS A 1 100 ? 6.376 8.049 -8.638 1.00 88.12 100 LYS A C 1
ATOM 843 O O . LYS A 1 100 ? 5.648 8.595 -7.825 1.00 88.12 100 LYS A O 1
ATOM 848 N N . SER A 1 101 ? 6.239 8.222 -9.952 1.00 89.69 101 SER A N 1
ATOM 849 C CA . SER A 1 101 ? 5.240 9.132 -10.514 1.00 89.69 101 SER A CA 1
ATOM 850 C C . SER A 1 101 ? 3.807 8.726 -10.171 1.00 89.69 101 SER A C 1
ATOM 852 O O . SER A 1 101 ? 2.984 9.601 -9.945 1.00 89.69 101 SER A O 1
ATOM 854 N N . ALA A 1 102 ? 3.515 7.423 -10.071 1.00 90.56 102 ALA A N 1
ATOM 855 C CA . ALA A 1 102 ? 2.196 6.946 -9.658 1.00 90.56 102 ALA A CA 1
ATOM 856 C C . ALA A 1 102 ? 1.937 7.207 -8.163 1.00 90.56 102 ALA A C 1
ATOM 858 O O . ALA A 1 102 ? 0.841 7.630 -7.806 1.00 90.56 102 ALA A O 1
ATOM 859 N N . ALA A 1 103 ? 2.952 7.016 -7.312 1.00 92.25 103 ALA A N 1
ATOM 860 C CA . ALA A 1 103 ? 2.875 7.338 -5.887 1.00 92.25 103 ALA A CA 1
ATOM 861 C C . ALA A 1 103 ? 2.655 8.844 -5.651 1.00 92.25 103 ALA A C 1
ATOM 863 O O . ALA A 1 103 ? 1.743 9.225 -4.922 1.00 92.25 103 ALA A O 1
ATOM 864 N N . MET A 1 104 ? 3.426 9.698 -6.334 1.00 93.19 104 MET A N 1
ATOM 865 C CA . MET A 1 104 ? 3.271 11.159 -6.276 1.00 93.19 104 MET A CA 1
ATOM 866 C C . MET A 1 104 ? 1.900 11.607 -6.782 1.00 93.19 104 MET A C 1
ATOM 868 O O . MET A 1 104 ? 1.234 12.405 -6.133 1.00 93.19 104 MET A O 1
ATOM 872 N N . GLU A 1 105 ? 1.433 11.049 -7.901 1.00 93.81 105 GLU A N 1
ATOM 873 C CA . GLU A 1 105 ? 0.102 11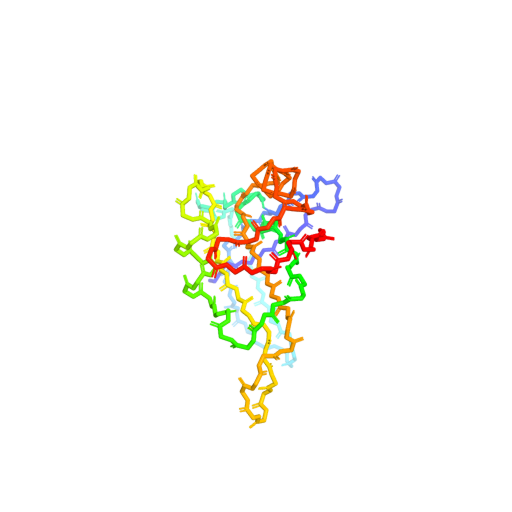.351 -8.426 1.00 93.81 105 GLU A CA 1
ATOM 874 C C . GLU A 1 105 ? -1.002 10.960 -7.432 1.00 93.81 105 GLU A C 1
ATOM 876 O O . GLU A 1 105 ? -1.977 11.695 -7.263 1.00 93.81 105 GLU A O 1
ATOM 881 N N . PHE A 1 106 ? -0.873 9.808 -6.767 1.00 95.00 106 PHE A N 1
ATOM 882 C CA . PHE A 1 106 ? -1.812 9.397 -5.727 1.00 95.00 106 PHE A CA 1
ATOM 883 C C . PHE A 1 106 ? -1.790 10.368 -4.541 1.00 95.00 106 PHE A C 1
ATOM 885 O O . PHE A 1 106 ? -2.855 10.798 -4.096 1.00 95.00 106 PHE A O 1
ATOM 892 N N . LEU A 1 107 ? -0.601 10.738 -4.067 1.00 95.31 107 LEU A N 1
ATOM 893 C CA . LEU A 1 107 ? -0.409 11.689 -2.977 1.00 95.31 107 LEU A CA 1
ATOM 894 C C . LEU A 1 107 ? -1.074 13.035 -3.294 1.00 95.31 107 LEU A C 1
ATOM 896 O O . LEU A 1 107 ? -1.995 13.452 -2.597 1.00 95.31 107 LEU A O 1
ATOM 900 N N . GLU A 1 108 ? -0.659 13.679 -4.383 1.00 95.50 108 GLU A N 1
ATOM 901 C CA . GLU A 1 108 ? -1.113 15.018 -4.774 1.00 95.50 108 GLU A CA 1
ATOM 902 C C . GLU A 1 108 ? -2.621 15.067 -5.035 1.00 95.50 108 GLU A C 1
ATOM 904 O O . GLU A 1 108 ? -3.294 16.043 -4.702 1.00 95.50 108 GLU A O 1
ATOM 909 N N . ARG A 1 109 ? -3.189 14.005 -5.622 1.00 94.81 109 ARG A N 1
ATOM 910 C CA . ARG A 1 109 ? -4.618 13.981 -5.951 1.00 94.81 109 ARG A CA 1
ATOM 911 C C . ARG A 1 109 ? -5.517 13.694 -4.760 1.00 94.81 109 ARG A C 1
ATOM 913 O O . ARG A 1 109 ? -6.687 14.072 -4.852 1.00 94.81 109 ARG A O 1
ATOM 920 N N . ASN A 1 110 ? -5.053 12.988 -3.730 1.00 96.25 110 ASN A N 1
ATOM 921 C CA . ASN A 1 110 ? -5.920 12.508 -2.648 1.00 96.25 110 ASN A CA 1
ATOM 922 C C . ASN A 1 110 ? -5.633 13.141 -1.292 1.00 96.25 110 ASN A C 1
ATOM 924 O O . ASN A 1 110 ? -6.552 13.176 -0.481 1.00 96.25 110 ASN A O 1
ATOM 928 N N . ASN A 1 111 ? -4.418 13.628 -1.028 1.00 97.19 111 ASN A N 1
ATOM 929 C CA . ASN A 1 111 ? -4.084 14.166 0.287 1.00 97.19 111 ASN A CA 1
ATOM 930 C C . ASN A 1 111 ? -5.042 15.308 0.668 1.00 97.19 111 ASN A C 1
ATOM 932 O O . ASN A 1 111 ? -5.342 16.177 -0.153 1.00 97.19 111 ASN A O 1
ATOM 936 N N . GLY A 1 112 ? -5.570 15.270 1.892 1.00 96.56 112 GLY A N 1
ATOM 937 C CA . GLY A 1 112 ? -6.567 16.232 2.367 1.00 96.56 112 GLY A CA 1
ATOM 938 C C . GLY A 1 112 ? -7.983 16.055 1.798 1.00 96.56 112 GLY A C 1
ATOM 939 O O . GLY A 1 112 ? -8.864 16.844 2.133 1.00 96.56 112 GLY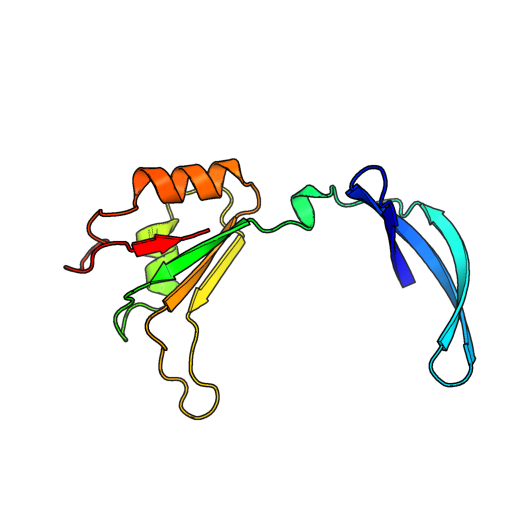 A O 1
ATOM 940 N N . LYS A 1 113 ? -8.250 15.037 0.967 1.00 96.38 113 LYS A N 1
ATOM 941 C CA . LYS A 1 113 ? -9.607 14.720 0.485 1.00 96.38 113 LYS A CA 1
ATOM 942 C C . LYS A 1 113 ? -10.280 13.659 1.340 1.00 96.38 113 LYS A C 1
ATOM 944 O O . LYS A 1 113 ? -9.625 12.840 1.975 1.00 96.38 113 LYS A O 1
ATOM 949 N N . GLN A 1 114 ? -11.605 13.642 1.296 1.00 96.62 114 GLN A N 1
ATOM 950 C CA . GLN A 1 114 ? -12.404 12.616 1.949 1.00 96.62 114 GLN A CA 1
ATOM 951 C C . GLN A 1 114 ? -12.229 11.253 1.267 1.00 96.62 114 GLN A C 1
ATOM 953 O O . GLN A 1 114 ? -12.250 11.150 0.035 1.00 96.62 114 GLN A O 1
ATOM 958 N N . MET A 1 115 ? -12.055 10.209 2.074 1.00 96.31 115 MET A N 1
ATOM 959 C CA . MET A 1 115 ? -11.945 8.837 1.606 1.00 96.31 115 MET A CA 1
ATOM 960 C C . MET A 1 115 ? -13.331 8.290 1.214 1.00 96.31 115 MET A C 1
ATOM 962 O O . MET A 1 115 ? -14.331 8.621 1.860 1.00 96.31 115 MET A O 1
ATOM 966 N N . PRO A 1 116 ? -13.423 7.434 0.182 1.00 95.94 116 PRO A N 1
ATOM 967 C CA . PRO A 1 116 ? -14.700 6.927 -0.324 1.00 95.94 116 PRO A CA 1
ATOM 968 C C . PRO A 1 116 ? -15.568 6.252 0.748 1.00 95.94 116 PRO A C 1
ATOM 970 O O . PRO A 1 116 ? -15.100 5.380 1.465 1.00 95.94 116 PRO A O 1
ATOM 973 N N . ASN A 1 117 ? -16.863 6.573 0.806 1.00 94.44 117 ASN A N 1
ATOM 974 C CA . ASN A 1 117 ? -17.819 5.972 1.757 1.00 94.44 117 ASN A CA 1
ATOM 975 C C . ASN A 1 117 ? -17.439 6.135 3.241 1.00 94.44 117 ASN A C 1
ATOM 977 O O . ASN A 1 117 ? -17.836 5.329 4.077 1.00 94.44 117 ASN A O 1
ATOM 981 N N . SER A 1 118 ? -16.676 7.172 3.577 1.00 94.00 118 SER A N 1
ATOM 982 C CA . SER A 1 118 ? -16.332 7.499 4.958 1.00 94.00 118 SER A CA 1
ATOM 983 C C . SER A 1 118 ? -16.267 9.013 5.137 1.00 94.00 118 SER A C 1
ATOM 985 O O . SER A 1 118 ? -16.134 9.733 4.152 1.00 94.00 118 SER A O 1
ATOM 987 N N . ASN A 1 119 ? -16.292 9.495 6.378 1.00 94.69 119 ASN A N 1
ATOM 988 C CA . ASN A 1 119 ? -15.991 10.897 6.697 1.00 94.69 119 ASN A CA 1
ATOM 989 C C . ASN A 1 119 ? -14.500 11.118 7.006 1.00 94.69 119 ASN A C 1
ATOM 991 O O . ASN A 1 119 ? -14.109 12.195 7.448 1.00 94.69 119 ASN A O 1
ATOM 995 N N . GLN A 1 120 ? -13.668 10.095 6.797 1.00 95.69 120 GLN A N 1
ATOM 996 C CA . GLN A 1 120 ? -12.239 10.164 7.056 1.00 95.69 120 GLN A CA 1
ATOM 997 C C . GLN A 1 120 ? -11.551 10.965 5.955 1.00 95.69 120 GLN A C 1
ATOM 999 O O . GLN A 1 120 ? -11.850 10.794 4.774 1.00 95.69 120 GLN A O 1
ATOM 1004 N N . ILE A 1 121 ? -10.604 11.816 6.334 1.00 96.69 121 ILE A N 1
ATOM 1005 C CA . ILE A 1 121 ? -9.761 12.550 5.392 1.00 96.69 121 ILE A CA 1
ATOM 1006 C C . ILE A 1 121 ? -8.443 11.797 5.211 1.00 96.69 121 ILE A C 1
ATOM 1008 O O . ILE A 1 121 ? -7.844 11.348 6.192 1.00 96.6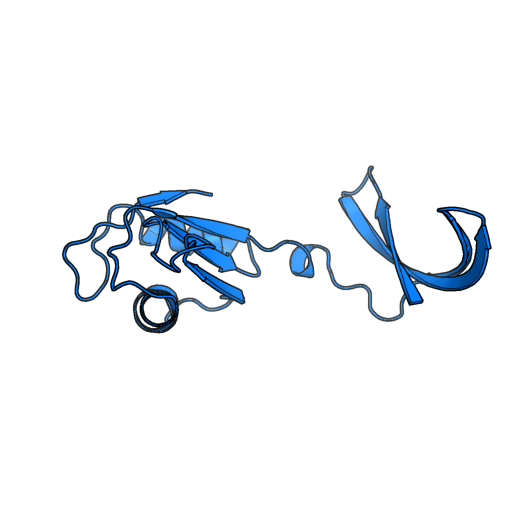9 121 ILE A O 1
ATOM 1012 N N . TYR A 1 122 ? -7.982 11.683 3.965 1.00 95.81 122 TYR A N 1
ATOM 1013 C CA . TYR A 1 122 ? -6.653 11.178 3.640 1.00 95.81 122 TYR A CA 1
ATOM 1014 C C . TYR A 1 122 ? -5.572 12.043 4.298 1.00 95.81 122 TYR A C 1
ATOM 1016 O O . TYR A 1 122 ? -5.464 13.235 4.007 1.00 95.81 122 TYR A O 1
ATOM 1024 N N . SER A 1 123 ? -4.733 11.411 5.116 1.00 97.44 123 SER A N 1
ATOM 1025 C CA . SER A 1 123 ? -3.444 11.941 5.561 1.00 97.44 123 SER A CA 1
ATOM 1026 C C . SER A 1 123 ? -2.357 11.051 4.969 1.00 97.44 123 SER A C 1
ATOM 1028 O O . SER A 1 123 ? -2.242 9.882 5.342 1.00 97.44 123 SER A O 1
ATOM 1030 N 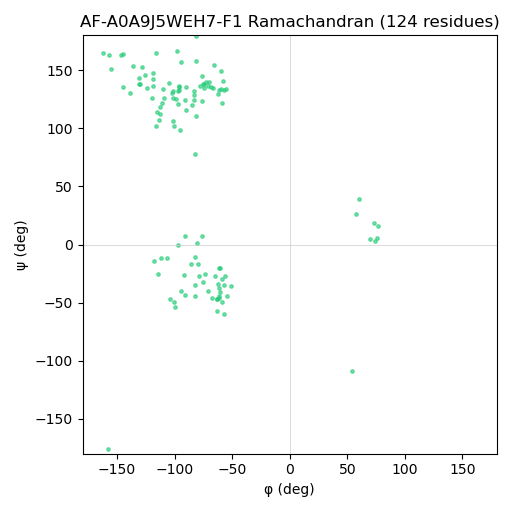N . LEU A 1 124 ? -1.641 11.572 3.973 1.00 97.19 124 LEU A N 1
ATOM 1031 C CA . LEU A 1 124 ? -0.702 10.801 3.162 1.00 97.19 124 LEU A CA 1
ATOM 1032 C C . LEU A 1 124 ? 0.725 11.343 3.278 1.00 97.19 124 LEU A C 1
ATOM 1034 O O . LEU A 1 124 ? 0.933 12.554 3.196 1.00 97.19 124 LEU A O 1
ATOM 1038 N N . GLU A 1 125 ? 1.696 10.441 3.410 1.00 94.19 125 GLU A N 1
ATOM 1039 C CA . GLU A 1 125 ? 3.127 10.745 3.575 1.00 94.19 125 GLU A CA 1
ATOM 1040 C C . GLU A 1 125 ? 3.980 9.812 2.691 1.00 94.19 125 GLU A C 1
ATOM 1042 O O . GLU A 1 125 ? 3.531 8.717 2.346 1.00 94.19 125 GLU A O 1
ATOM 1047 N N . ILE A 1 126 ? 5.183 10.247 2.296 1.00 86.44 126 ILE A N 1
ATOM 1048 C CA . ILE A 1 126 ? 6.153 9.458 1.504 1.00 86.44 126 ILE A CA 1
ATOM 1049 C C . ILE A 1 126 ? 7.253 8.944 2.428 1.00 86.44 126 ILE A C 1
ATOM 1051 O O . ILE A 1 126 ? 7.726 9.764 3.246 1.00 86.44 126 ILE A O 1
#

Organism: Solanum commersonii (NCBI:txid4109)

InterPro domains:
  IPR000504 RNA recognition motif domain [PF00076] (52-118)
  IPR000504 RNA recognition motif domain [PS50102] (48-126)
  IPR000504 RNA recognition motif domain [SM00360] (49-124)
  IPR012677 Nucleotide-binding alpha-beta plait domain superfamily [G3DSA:3.30.70.330] (49-126)
  IPR035979 RNA-binding domain superfamily [SSF54928] (34-117)
  IPR050825 RNA-binding protein 42/Polyadenylate-binding protein RBP45/47-like [PTHR47640] (46-123)

Radius of gyration: 19.91 Å; Cα contacts (8 Å, |Δi|>4): 221; chains: 1; bounding box: 51×41×38 Å

Secondary structure (DSSP, 8-state):
-EEEEE-TTT-PEEEEEEEEEEEETTEEEEEEEEE-S----HHHH--EEEEEES--TT--HHHIIIIIITT-TTEEEEEEEE-TTT--EEEEEEEEESSHHHHHHHHHHHTTSBPTTSSPBPEEE-

Foldseek 3Di:
DWDWDQDPVPRWIWIFDWDWDDDDPPDTDIDTDGTDPDRDGVLQVDWDKKKWAQADQPCAQCLCCPQLPVPQPFWDGKHFDADPPPRTGPRMIITIGSDPVSLVCSCVVQAQHAGPPDNDGTHIDD

Mean predicted aligned error: 10.29 Å

Nearest PDB structures (foldseek):
  3md3-assembly1_A  TM=7.455E-01  e=1.427E-06  Saccharomyces cerevisiae
  3md1-assembly1_A  TM=9.281E-01  e=1.331E-04  Saccharomyces cerevisiae
  7oqe-assembly1_F  TM=8.973E-01  e=8.906E-05  Saccharomyces cerevisiae
  4c7q-assembly1_A  TM=8.420E-01  e=3.764E-05  Nicotiana tabacum
  1b7f-assembly2_B  TM=6.878E-01  e=2.245E-05  Drosophila melanogaster

pLDDT: mean 84.88, std 14.43, range [45.41, 97.69]

Solvent-accessible surface area (backbone atoms only — not comparable to full-atom values): 7354 Å² total; per-residue (Å²): 96,78,46,79,46,75,41,85,92,77,70,47,56,48,35,27,35,33,49,78,77,49,77,55,93,95,45,71,47,68,50,80,79,47,70,34,96,70,61,72,54,61,56,77,74,46,67,27,54,34,40,37,41,73,41,53,88,86,59,42,45,64,50,47,44,65,66,70,39,62,86,50,76,58,68,70,51,61,46,62,43,52,44,89,90,81,62,50,61,74,27,31,29,39,43,26,13,55,37,60,69,53,37,50,51,50,42,74,74,38,49,75,34,71,40,79,100,50,93,45,52,37,43,64,47,116

Sequence (126 aa):
MTLSVLEISSGNIFHYQAKIWEKINTSYKVDIFQLAPYVPRFSEYQNFSIKVNNLQDWMDENYLYYKCCSRYKRLVSVVVIRDEENGEPFGYGFINFNKKSAAMEFLERNNGKQMPNSNQIYSLEI